Protein AF-A0A815T6S6-F1 (afdb_monomer)

Structure (mmCIF, N/CA/C/O backbone):
data_AF-A0A815T6S6-F1
#
_entry.id   AF-A0A815T6S6-F1
#
loop_
_atom_site.group_PDB
_atom_site.id
_atom_site.type_symbol
_atom_site.label_atom_id
_atom_site.label_alt_id
_atom_site.label_comp_id
_atom_site.label_asym_id
_atom_site.label_entity_id
_atom_site.label_seq_id
_atom_site.pdbx_PDB_ins_code
_atom_site.Cartn_x
_atom_site.Cartn_y
_atom_site.Cartn_z
_atom_site.occupancy
_atom_site.B_iso_or_equiv
_atom_site.auth_seq_id
_atom_site.auth_comp_id
_atom_site.auth_asym_id
_atom_site.auth_atom_id
_atom_site.pdbx_PDB_model_num
ATOM 1 N N . MET A 1 1 ? 13.710 -29.560 -6.727 1.00 37.09 1 MET A N 1
ATOM 2 C CA . MET A 1 1 ? 13.529 -28.114 -6.494 1.00 37.09 1 MET A CA 1
ATOM 3 C C . MET A 1 1 ? 12.248 -27.740 -7.199 1.00 37.09 1 MET A C 1
ATOM 5 O O . MET A 1 1 ? 12.254 -27.702 -8.421 1.00 37.09 1 MET A O 1
ATOM 9 N N . GLU A 1 2 ? 11.148 -27.607 -6.461 1.00 39.38 2 GLU A N 1
ATOM 10 C CA . GLU A 1 2 ? 9.920 -27.049 -7.031 1.00 39.38 2 GLU A CA 1
ATOM 11 C C . GLU A 1 2 ? 10.225 -25.616 -7.450 1.00 39.38 2 GLU A C 1
ATOM 13 O O . GLU A 1 2 ? 10.690 -24.798 -6.655 1.00 39.38 2 GLU A O 1
ATOM 18 N N . GLN A 1 3 ? 10.066 -25.362 -8.741 1.00 42.94 3 GLN A N 1
ATOM 19 C CA . GLN A 1 3 ? 10.109 -24.031 -9.304 1.00 42.94 3 GLN A CA 1
ATOM 20 C C . GLN A 1 3 ? 8.885 -23.325 -8.718 1.00 42.94 3 GLN A C 1
ATOM 22 O O . GLN A 1 3 ? 7.758 -23.657 -9.066 1.00 42.94 3 GLN A O 1
ATOM 27 N N . SER A 1 4 ? 9.092 -22.447 -7.738 1.00 53.00 4 SER A N 1
ATOM 28 C CA . SER A 1 4 ? 8.025 -21.579 -7.252 1.00 53.00 4 SER A CA 1
ATOM 29 C C . SER A 1 4 ? 7.513 -20.793 -8.453 1.00 53.00 4 SER A C 1
ATOM 31 O O . SER A 1 4 ? 8.296 -20.042 -9.044 1.00 53.00 4 SER A O 1
ATOM 33 N N . ASP A 1 5 ? 6.253 -20.993 -8.835 1.00 62.41 5 ASP A N 1
ATOM 34 C CA . ASP A 1 5 ? 5.616 -20.210 -9.889 1.00 62.41 5 ASP A CA 1
ATOM 35 C C . ASP A 1 5 ? 5.722 -18.730 -9.505 1.00 62.41 5 ASP A C 1
ATOM 37 O O . ASP A 1 5 ? 5.085 -18.254 -8.562 1.00 62.41 5 ASP A O 1
ATOM 41 N N . LEU A 1 6 ? 6.616 -18.010 -10.184 1.00 67.44 6 LEU A N 1
ATOM 42 C CA . LEU A 1 6 ? 6.803 -16.583 -9.975 1.00 67.44 6 LEU A CA 1
ATOM 43 C C . LEU A 1 6 ? 5.546 -15.883 -10.486 1.00 67.44 6 LEU A C 1
ATOM 45 O O . LEU A 1 6 ? 5.295 -15.846 -11.690 1.00 67.44 6 LEU A O 1
ATOM 49 N N . LEU A 1 7 ? 4.757 -15.331 -9.566 1.00 69.50 7 LEU A N 1
ATOM 50 C CA . LEU A 1 7 ? 3.627 -14.487 -9.924 1.00 69.50 7 LEU A CA 1
ATOM 51 C C . LEU A 1 7 ? 4.148 -13.187 -10.536 1.00 69.50 7 LEU A C 1
ATOM 53 O O . LEU A 1 7 ? 4.956 -12.481 -9.930 1.00 69.50 7 LEU A O 1
ATOM 57 N N . ILE A 1 8 ? 3.670 -12.861 -11.733 1.00 77.94 8 ILE A N 1
ATOM 58 C CA . ILE A 1 8 ? 3.956 -11.572 -12.367 1.00 77.94 8 ILE A CA 1
ATOM 59 C C . ILE A 1 8 ? 2.940 -10.527 -11.899 1.00 77.94 8 ILE A C 1
ATOM 61 O O . ILE A 1 8 ? 1.781 -10.846 -11.636 1.00 77.94 8 ILE A O 1
ATOM 65 N N . HIS A 1 9 ? 3.367 -9.266 -11.822 1.00 80.31 9 HIS A N 1
ATOM 66 C CA . HIS A 1 9 ? 2.561 -8.134 -11.346 1.00 80.31 9 HIS A CA 1
ATOM 67 C C . HIS A 1 9 ? 1.127 -8.119 -11.910 1.00 80.31 9 HIS A C 1
ATOM 69 O O . HIS A 1 9 ? 0.159 -8.019 -11.160 1.00 80.31 9 HIS A O 1
ATOM 75 N N . ASP A 1 10 ? 0.982 -8.312 -13.223 1.00 81.44 10 ASP A N 1
ATOM 76 C CA . ASP A 1 10 ? -0.317 -8.255 -13.902 1.00 81.44 10 ASP A CA 1
ATOM 77 C C . ASP A 1 10 ? -1.287 -9.355 -13.420 1.00 81.44 10 ASP A C 1
ATOM 79 O O . ASP A 1 10 ? -2.493 -9.120 -13.348 1.00 81.44 10 ASP A O 1
ATOM 83 N N . GLN A 1 11 ? -0.785 -10.531 -13.016 1.00 84.12 11 GLN A N 1
ATOM 84 C CA . GLN A 1 11 ? -1.616 -11.589 -12.424 1.00 84.12 11 GLN A CA 1
ATOM 85 C C . GLN A 1 11 ? -2.140 -11.186 -11.044 1.00 84.12 11 GLN A C 1
ATOM 87 O O . GLN A 1 11 ? -3.293 -11.461 -10.719 1.00 84.12 11 GLN A O 1
ATOM 92 N N . ILE A 1 12 ? -1.308 -10.518 -10.243 1.00 84.75 12 ILE A N 1
ATOM 93 C CA . ILE A 1 12 ? -1.677 -10.049 -8.903 1.00 84.75 12 ILE A CA 1
ATOM 94 C C . ILE A 1 12 ? -2.702 -8.919 -9.000 1.00 84.75 12 ILE A C 1
ATOM 96 O O . ILE A 1 12 ? -3.678 -8.915 -8.258 1.00 84.75 12 ILE A O 1
ATOM 100 N N . VAL A 1 13 ? -2.517 -7.991 -9.938 1.00 83.62 13 VAL A N 1
ATOM 101 C CA . VAL A 1 13 ? -3.477 -6.914 -10.204 1.00 83.62 13 VAL A CA 1
ATOM 102 C C . VAL A 1 13 ? -4.846 -7.469 -10.599 1.00 83.62 13 VAL A C 1
ATOM 104 O O . VAL A 1 13 ? -5.869 -7.026 -10.081 1.00 83.62 13 VAL A O 1
ATOM 107 N N . GLN A 1 14 ? -4.876 -8.445 -11.511 1.00 86.38 14 GLN A N 1
ATOM 108 C CA . GLN A 1 14 ? -6.124 -9.050 -11.983 1.00 86.38 14 GLN A CA 1
ATOM 109 C C . GLN A 1 14 ? -6.778 -9.946 -10.931 1.00 86.38 14 GLN A C 1
ATOM 111 O O . GLN A 1 14 ? -8.002 -10.075 -10.906 1.00 86.38 14 GLN A O 1
ATOM 116 N N . ASN A 1 15 ? -5.973 -10.571 -10.070 1.00 89.62 15 ASN A N 1
ATOM 117 C CA . ASN A 1 15 ? -6.456 -11.429 -9.004 1.00 89.62 15 ASN A CA 1
ATOM 118 C C . ASN A 1 15 ? -5.692 -11.197 -7.683 1.00 89.62 15 ASN A C 1
ATOM 120 O O . ASN A 1 15 ? -4.820 -11.993 -7.311 1.00 89.62 15 ASN A O 1
ATOM 124 N N . PRO A 1 16 ? -6.059 -10.150 -6.918 1.0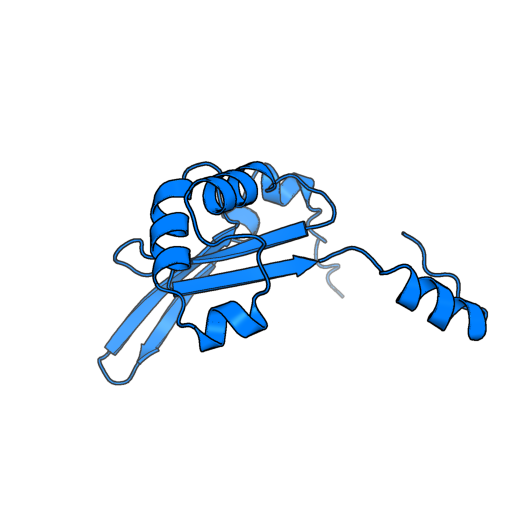0 89.88 16 PRO A N 1
ATOM 125 C CA . PRO A 1 16 ? -5.394 -9.805 -5.659 1.00 89.88 16 PRO A CA 1
ATOM 126 C C . PRO A 1 16 ? -5.434 -10.910 -4.596 1.00 89.88 16 PRO A C 1
ATOM 128 O O . PRO A 1 16 ? -4.618 -10.917 -3.668 1.00 89.88 16 PRO A O 1
ATOM 131 N N . SER A 1 17 ? -6.366 -11.865 -4.707 1.00 91.94 17 SER A N 1
ATOM 132 C CA . SER A 1 17 ? -6.468 -12.968 -3.750 1.00 91.94 17 SER A CA 1
ATOM 133 C C . SER A 1 17 ? -5.287 -13.934 -3.830 1.00 91.94 17 SER A C 1
ATOM 135 O O . SER A 1 17 ? -5.050 -14.646 -2.859 1.00 91.94 17 SER A O 1
ATOM 137 N N . LEU A 1 18 ? -4.530 -13.948 -4.938 1.00 90.88 18 LEU A N 1
ATOM 138 C CA . LEU A 1 18 ? -3.362 -14.821 -5.123 1.00 90.88 18 LEU A CA 1
ATOM 139 C C . LEU A 1 18 ? -2.289 -14.627 -4.048 1.00 90.88 18 LEU A C 1
ATOM 141 O O . LEU A 1 18 ? -1.569 -15.568 -3.729 1.00 90.88 18 LEU A O 1
ATOM 145 N N . ILE A 1 19 ? -2.198 -13.422 -3.483 1.00 91.00 19 ILE A N 1
ATOM 146 C CA . ILE A 1 19 ? -1.233 -13.086 -2.428 1.00 91.00 19 ILE A CA 1
ATOM 147 C C . ILE A 1 19 ? -1.904 -12.474 -1.194 1.00 91.00 19 ILE A C 1
ATOM 149 O O . ILE A 1 19 ? -1.276 -11.773 -0.399 1.00 91.00 19 ILE A O 1
ATOM 153 N N . THR A 1 20 ? -3.209 -12.705 -1.043 1.00 95.44 20 THR A N 1
ATOM 154 C CA . THR A 1 20 ? -3.927 -12.319 0.169 1.00 95.44 20 THR A CA 1
ATOM 155 C C . THR A 1 20 ? -3.689 -13.366 1.250 1.00 95.44 20 THR A C 1
ATOM 157 O O . THR A 1 20 ? -3.977 -14.547 1.069 1.00 95.44 20 THR A O 1
ATOM 160 N N . HIS A 1 21 ? -3.199 -12.924 2.403 1.00 96.12 21 HIS A N 1
ATOM 161 C CA . HIS A 1 21 ? -2.895 -13.775 3.542 1.00 96.12 21 HIS A CA 1
ATOM 162 C C . HIS A 1 21 ? -3.707 -13.361 4.765 1.00 96.12 21 HIS A C 1
ATOM 164 O O . HIS A 1 21 ? -3.753 -12.192 5.145 1.00 96.12 21 HIS A O 1
ATOM 170 N N . HIS A 1 22 ? -4.314 -14.348 5.418 1.00 95.69 22 HIS A N 1
ATOM 171 C CA . HIS A 1 22 ? -4.964 -14.175 6.711 1.00 95.69 22 HIS A CA 1
ATOM 172 C C . HIS A 1 22 ? -3.981 -14.587 7.801 1.00 95.69 22 HIS A C 1
ATOM 174 O O . HIS A 1 22 ? -3.593 -15.751 7.897 1.00 95.69 22 HIS A O 1
ATOM 180 N N . LEU A 1 23 ? -3.565 -13.623 8.610 1.00 94.38 23 LEU A N 1
ATOM 181 C CA . LEU A 1 23 ? -2.596 -13.799 9.678 1.00 94.38 23 LEU A CA 1
ATOM 182 C C . LEU A 1 23 ? -3.323 -13.731 11.016 1.00 94.38 23 LEU A C 1
ATOM 184 O O . LEU A 1 23 ? -4.042 -12.774 11.283 1.00 94.38 23 LEU A O 1
ATOM 188 N N . ASN A 1 24 ? -3.106 -14.725 11.870 1.00 93.88 24 ASN A N 1
ATOM 189 C CA . ASN A 1 24 ? -3.517 -14.656 13.267 1.00 93.88 24 ASN A CA 1
ATOM 190 C C . ASN A 1 24 ? -2.305 -14.227 14.089 1.00 93.88 24 ASN A C 1
ATOM 192 O O . ASN A 1 24 ? -1.337 -14.977 14.209 1.00 93.88 24 ASN A O 1
ATOM 196 N N . ILE A 1 25 ? -2.345 -13.011 14.624 1.00 90.06 25 ILE A N 1
ATOM 197 C CA . ILE A 1 25 ? -1.276 -12.452 15.447 1.00 90.06 25 ILE A CA 1
ATOM 198 C C . ILE A 1 25 ? -1.658 -12.637 16.912 1.00 90.06 25 ILE A C 1
ATOM 200 O O . ILE A 1 25 ? -2.765 -12.296 17.325 1.00 90.06 25 ILE A O 1
ATOM 204 N N . ILE A 1 26 ? -0.737 -13.182 17.703 1.00 90.94 26 ILE A N 1
ATOM 205 C CA . ILE A 1 26 ? -0.905 -13.309 19.150 1.00 90.94 26 ILE A CA 1
ATOM 206 C C . ILE A 1 26 ? -0.402 -12.017 19.795 1.00 90.94 26 ILE A C 1
ATOM 208 O O . ILE A 1 26 ? 0.771 -11.666 19.674 1.00 90.94 26 ILE A O 1
ATOM 212 N N . THR A 1 27 ? -1.295 -11.308 20.475 1.00 84.38 27 THR A N 1
ATOM 213 C CA . THR A 1 27 ? -1.003 -10.113 21.267 1.00 84.38 27 THR A CA 1
ATOM 214 C C . THR A 1 27 ? -1.115 -10.438 22.759 1.00 84.38 27 THR A C 1
ATOM 216 O O . THR A 1 27 ? -1.457 -11.556 23.148 1.00 84.38 27 THR A O 1
ATOM 219 N N . LYS A 1 28 ? -0.817 -9.463 23.627 1.00 87.06 28 LYS A N 1
ATOM 220 C CA . LYS A 1 28 ? -0.996 -9.632 25.079 1.00 87.06 28 LYS A CA 1
ATOM 221 C C . LYS A 1 28 ? -2.466 -9.796 25.480 1.00 87.06 28 LYS A C 1
ATOM 223 O O . LYS A 1 28 ? -2.735 -10.435 26.490 1.00 87.06 28 LYS A O 1
ATOM 228 N N . ASP A 1 29 ? -3.380 -9.252 24.678 1.00 86.94 29 ASP A N 1
ATOM 229 C CA . ASP A 1 29 ? -4.815 -9.193 24.973 1.00 86.94 29 ASP A CA 1
ATOM 230 C C . ASP A 1 29 ? -5.615 -10.301 24.259 1.00 86.94 29 ASP A C 1
ATOM 232 O O . ASP A 1 29 ? -6.834 -10.380 24.402 1.00 86.94 29 ASP A O 1
ATOM 236 N N . GLY A 1 30 ? -4.944 -11.172 23.493 1.00 87.94 30 GLY A N 1
ATOM 237 C CA . GLY A 1 30 ? -5.556 -12.301 22.793 1.00 87.94 30 GLY A CA 1
ATOM 238 C C . GLY A 1 30 ? -5.014 -12.496 21.379 1.00 87.94 30 GLY A C 1
ATOM 239 O O . GLY A 1 30 ? -3.913 -12.069 21.049 1.00 87.94 30 GLY A O 1
ATOM 240 N N . SER A 1 31 ? -5.786 -13.164 20.524 1.00 90.44 31 SER A N 1
ATOM 241 C CA . SER A 1 31 ? -5.472 -13.295 19.098 1.00 90.44 31 SER A CA 1
ATOM 242 C C . SER A 1 31 ? -6.224 -12.248 18.281 1.00 90.44 31 SER A C 1
ATOM 244 O O . SER A 1 31 ? -7.443 -12.136 18.407 1.00 90.44 31 SER A O 1
ATOM 246 N N . GLU A 1 32 ? -5.527 -11.548 17.394 1.00 91.50 32 GLU A N 1
ATOM 247 C CA . GLU A 1 32 ? -6.123 -10.648 16.408 1.00 91.50 32 GLU A CA 1
ATOM 248 C C . GLU A 1 32 ? -5.917 -11.214 15.000 1.00 91.50 32 GLU A C 1
ATOM 250 O O . GLU A 1 32 ? -4.820 -11.652 14.649 1.00 91.50 32 GLU A O 1
ATOM 255 N N . GLN A 1 33 ? -6.971 -11.196 14.184 1.00 95.00 33 GLN A N 1
ATOM 256 C CA . GLN A 1 33 ? -6.868 -11.548 12.773 1.00 95.00 33 GLN A CA 1
ATOM 257 C C . GLN A 1 33 ? -6.559 -10.298 11.945 1.00 95.00 33 GLN A C 1
ATOM 259 O O . GLN A 1 33 ? -7.281 -9.299 11.998 1.00 95.00 33 GLN A O 1
ATOM 264 N N . ILE A 1 34 ? -5.502 -10.389 11.145 1.00 96.56 34 ILE A N 1
ATOM 265 C CA . ILE A 1 34 ? -5.064 -9.378 10.190 1.00 96.56 34 ILE A CA 1
ATOM 266 C C . ILE A 1 34 ? -5.150 -9.959 8.781 1.00 96.56 34 ILE A C 1
ATOM 268 O O . ILE A 1 34 ? -4.718 -11.081 8.527 1.00 96.56 34 ILE A O 1
ATOM 272 N N . ILE A 1 35 ? -5.689 -9.181 7.850 1.00 97.38 35 ILE A N 1
ATOM 273 C CA . ILE A 1 35 ? -5.687 -9.496 6.423 1.00 97.38 35 ILE A CA 1
ATOM 274 C C . ILE A 1 35 ? -4.565 -8.691 5.781 1.00 97.38 35 ILE A C 1
ATOM 276 O O . ILE A 1 35 ? -4.607 -7.461 5.772 1.00 97.38 35 ILE A O 1
ATOM 280 N N . PHE A 1 36 ? -3.566 -9.383 5.253 1.00 97.00 36 PHE A N 1
ATOM 281 C CA . PHE A 1 36 ? -2.493 -8.797 4.467 1.00 97.00 36 PHE A CA 1
ATOM 282 C C . PHE A 1 36 ? -2.796 -9.007 2.986 1.00 97.00 36 PHE A C 1
ATOM 284 O O . PHE A 1 36 ? -2.884 -10.147 2.538 1.00 97.00 36 PHE A O 1
ATOM 291 N N . ARG A 1 37 ? -3.019 -7.928 2.234 1.00 95.88 37 ARG A N 1
ATOM 292 C CA . ARG A 1 37 ? -3.462 -8.009 0.834 1.00 95.88 37 ARG A CA 1
ATOM 293 C C . ARG A 1 37 ? -2.985 -6.821 -0.003 1.00 95.88 37 ARG A C 1
ATOM 295 O O . ARG A 1 37 ? -2.594 -5.810 0.584 1.00 95.88 37 ARG A O 1
ATOM 302 N N . PRO A 1 38 ? -3.066 -6.894 -1.342 1.00 95.19 38 PRO A N 1
ATOM 303 C CA . PRO A 1 38 ? -2.805 -5.740 -2.200 1.00 95.19 38 PRO A CA 1
ATOM 304 C C . PRO A 1 38 ? -3.735 -4.575 -1.860 1.00 95.19 38 PRO A C 1
ATOM 306 O O . PRO A 1 38 ? -4.874 -4.797 -1.433 1.00 95.19 38 PRO A O 1
ATOM 309 N N . LEU A 1 39 ? -3.253 -3.345 -2.039 1.00 95.44 39 LEU A N 1
ATOM 310 C CA . LEU A 1 39 ? -4.103 -2.155 -2.033 1.00 95.44 39 LEU A CA 1
ATOM 311 C C . LEU A 1 39 ? -5.075 -2.231 -3.222 1.00 95.44 39 LEU A C 1
ATOM 313 O O . LEU A 1 39 ? -4.680 -2.639 -4.312 1.00 95.44 39 LEU A O 1
ATOM 317 N N . LEU A 1 40 ? -6.340 -1.869 -3.012 1.00 93.81 40 LEU A N 1
ATOM 318 C CA . LEU A 1 40 ? -7.392 -1.952 -4.028 1.00 93.81 40 LEU A CA 1
ATOM 319 C C . LEU A 1 40 ? -7.927 -0.564 -4.386 1.00 93.81 40 LEU A C 1
ATOM 321 O O . LEU A 1 40 ? -7.870 0.356 -3.573 1.00 93.81 40 LEU A O 1
ATOM 325 N N . TYR A 1 41 ? -8.536 -0.446 -5.570 1.00 93.00 41 TYR A N 1
ATOM 326 C CA . TYR A 1 41 ? -9.196 0.783 -6.030 1.00 93.00 41 TYR A CA 1
ATOM 327 C C . TYR A 1 41 ? -10.209 1.345 -5.017 1.00 93.00 41 TYR A C 1
ATOM 329 O O . TYR A 1 41 ? -10.287 2.555 -4.837 1.00 93.00 41 TYR A O 1
ATOM 337 N N . ASP A 1 42 ? -10.940 0.480 -4.310 1.00 94.38 42 ASP A N 1
ATOM 338 C CA . ASP A 1 42 ? -11.999 0.888 -3.375 1.00 94.38 42 ASP A CA 1
ATOM 339 C C . ASP A 1 42 ? -11.484 1.288 -1.976 1.00 94.38 42 ASP A C 1
ATOM 341 O O . ASP A 1 42 ? -12.266 1.690 -1.110 1.00 94.38 42 ASP A O 1
ATOM 345 N N . ASP A 1 43 ? -10.173 1.208 -1.721 1.00 96.62 43 ASP A N 1
ATOM 346 C CA . ASP A 1 43 ? -9.602 1.487 -0.397 1.00 96.62 43 ASP A CA 1
ATOM 347 C C . ASP A 1 43 ? -9.429 2.978 -0.090 1.00 96.62 43 ASP A C 1
ATOM 349 O O . ASP A 1 43 ? -9.069 3.314 1.039 1.00 96.62 43 ASP A O 1
ATOM 353 N N . VAL A 1 44 ? -9.713 3.878 -1.040 1.00 97.25 44 VAL A N 1
ATOM 354 C CA . VAL A 1 44 ? -9.413 5.323 -0.959 1.00 97.25 44 VAL A CA 1
ATOM 355 C C . VAL A 1 44 ? -9.765 5.931 0.400 1.00 97.25 44 VAL A C 1
ATOM 357 O O . VAL A 1 44 ? -8.931 6.578 1.029 1.00 97.25 44 VAL A O 1
ATOM 360 N N . LEU A 1 45 ? -10.982 5.704 0.901 1.00 97.75 45 LEU A N 1
ATOM 361 C CA . LEU A 1 45 ? -11.435 6.309 2.160 1.00 97.75 45 LEU A CA 1
ATOM 362 C C . LEU A 1 45 ? -10.783 5.691 3.402 1.00 97.75 45 LEU A C 1
ATOM 364 O O . LEU A 1 45 ? -10.597 6.374 4.412 1.00 97.75 45 LEU A O 1
ATOM 368 N N . VAL A 1 46 ? -10.464 4.398 3.361 1.00 97.44 46 VAL A N 1
ATOM 369 C CA . VAL A 1 46 ? -9.779 3.720 4.470 1.00 97.44 46 VAL A CA 1
ATOM 370 C C . VAL A 1 46 ? -8.304 4.120 4.485 1.00 97.44 46 VAL A C 1
ATOM 372 O O . VAL A 1 46 ? -7.749 4.361 5.558 1.00 97.44 46 VAL A O 1
ATOM 375 N N . LEU A 1 47 ? -7.696 4.260 3.306 1.00 97.62 47 LEU A N 1
ATOM 376 C CA . LEU A 1 47 ? -6.330 4.733 3.134 1.00 97.62 47 LEU A CA 1
ATOM 377 C C . LEU A 1 47 ? -6.183 6.194 3.559 1.00 97.62 47 LEU A C 1
ATOM 379 O O . LEU A 1 47 ? -5.253 6.500 4.296 1.00 97.62 47 LEU A O 1
ATOM 383 N N . LEU A 1 48 ? -7.123 7.070 3.192 1.00 97.75 48 LEU A N 1
ATOM 384 C CA . LEU A 1 48 ? -7.137 8.461 3.652 1.00 97.75 48 LEU A CA 1
ATOM 385 C C . LEU A 1 48 ? -7.066 8.536 5.179 1.00 97.75 48 LEU A C 1
ATOM 387 O O . LEU A 1 48 ? -6.166 9.162 5.731 1.00 97.75 48 LEU A O 1
ATOM 391 N N . LYS A 1 49 ? -7.956 7.812 5.870 1.00 97.62 49 LYS A N 1
ATOM 392 C CA . LYS A 1 49 ? -7.959 7.768 7.339 1.00 97.62 49 LYS A CA 1
ATOM 393 C C . LYS A 1 49 ? -6.634 7.264 7.904 1.00 97.62 49 LYS A C 1
ATOM 395 O O . LYS A 1 49 ? -6.225 7.701 8.974 1.00 97.62 49 LYS A O 1
ATOM 400 N N . PHE A 1 50 ? -5.978 6.321 7.238 1.00 97.00 50 PHE A N 1
ATOM 401 C CA . PHE A 1 50 ? -4.668 5.835 7.661 1.00 97.00 50 PHE A CA 1
ATOM 402 C C . PHE A 1 50 ? -3.581 6.909 7.499 1.00 97.00 50 PHE A C 1
ATOM 404 O O . PHE A 1 50 ? -2.845 7.163 8.452 1.00 97.00 50 PHE A O 1
ATOM 411 N N . LEU A 1 51 ? -3.528 7.579 6.343 1.00 96.12 51 LEU A N 1
ATOM 412 C CA . LEU A 1 51 ? -2.561 8.641 6.046 1.00 96.12 51 LEU A CA 1
ATOM 413 C C . LEU A 1 51 ? -2.729 9.858 6.970 1.00 96.12 51 LEU A C 1
ATOM 415 O O . LEU A 1 51 ? -1.742 10.359 7.508 1.00 96.12 51 LEU A O 1
ATOM 419 N N . GLU A 1 52 ? -3.967 10.285 7.233 1.00 95.38 52 GLU A N 1
ATOM 420 C CA . GLU A 1 52 ? -4.278 11.405 8.137 1.00 95.38 52 GLU A CA 1
ATOM 421 C C . GLU A 1 52 ? -3.830 11.145 9.582 1.00 95.38 52 GLU A C 1
ATOM 423 O O . GLU A 1 52 ? -3.517 12.080 10.319 1.00 95.38 52 GLU A O 1
ATOM 428 N N . ASN A 1 53 ? -3.761 9.875 9.990 1.00 95.50 53 ASN A N 1
ATOM 429 C CA . ASN A 1 53 ? -3.318 9.478 11.326 1.00 95.50 53 ASN A CA 1
ATOM 430 C C . ASN A 1 53 ? -1.796 9.297 11.438 1.00 95.50 53 ASN A C 1
ATOM 432 O O . ASN A 1 53 ? -1.301 8.896 12.496 1.00 95.50 53 ASN A O 1
ATOM 436 N N . PHE A 1 54 ? -1.024 9.594 10.387 1.00 93.94 54 PHE A N 1
ATOM 437 C CA . PHE A 1 54 ? 0.430 9.565 10.491 1.00 93.94 54 PHE A CA 1
ATOM 438 C C . PHE A 1 54 ? 0.922 10.597 11.500 1.00 93.94 54 PHE A C 1
ATOM 440 O O . PHE A 1 54 ? 0.616 11.786 11.428 1.00 93.94 54 PHE A O 1
ATOM 447 N N . SER A 1 55 ? 1.775 10.144 12.417 1.00 93.12 55 SER A N 1
ATOM 448 C CA . SER A 1 55 ? 2.519 11.061 13.273 1.00 93.12 55 SER A CA 1
ATOM 449 C C . SER A 1 55 ? 3.448 11.941 12.428 1.00 93.12 55 SER A C 1
ATOM 451 O O . SER A 1 55 ? 3.925 11.519 11.372 1.00 93.12 55 SER A O 1
ATOM 453 N N . LYS A 1 56 ? 3.808 13.130 12.928 1.00 90.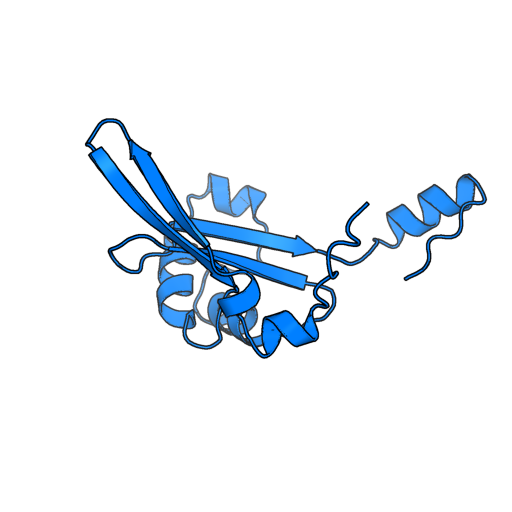12 56 LYS A N 1
ATOM 454 C CA . LYS A 1 56 ? 4.823 13.986 12.280 1.00 90.12 56 LYS A CA 1
ATOM 455 C C . LYS A 1 56 ? 6.142 13.243 12.039 1.00 90.12 56 LYS A C 1
ATOM 457 O O . LYS A 1 56 ? 6.810 13.471 11.035 1.00 90.12 56 LYS A O 1
ATOM 462 N N . THR A 1 57 ? 6.504 12.338 12.949 1.00 93.00 57 THR A N 1
ATOM 463 C CA . THR A 1 57 ? 7.684 11.479 12.809 1.00 93.00 57 THR A CA 1
ATOM 464 C C . THR A 1 57 ? 7.539 10.550 11.609 1.00 93.00 57 THR A C 1
ATOM 466 O O . THR A 1 57 ? 8.432 10.505 10.774 1.00 93.00 57 THR A O 1
ATOM 469 N N . THR A 1 58 ? 6.404 9.863 11.471 1.00 91.56 58 THR A N 1
ATOM 470 C CA . THR A 1 58 ? 6.114 8.992 10.321 1.00 91.56 58 THR A CA 1
ATOM 471 C C . THR A 1 58 ? 6.124 9.779 9.011 1.00 91.56 58 THR A C 1
ATOM 473 O O . THR A 1 58 ? 6.774 9.357 8.060 1.00 91.56 58 THR A O 1
ATOM 476 N N . GLN A 1 59 ? 5.489 10.956 8.974 1.00 90.31 59 GLN A N 1
ATOM 477 C CA . GLN A 1 59 ? 5.455 11.815 7.782 1.00 90.31 59 GLN A CA 1
ATOM 478 C C . GLN A 1 59 ? 6.856 12.261 7.336 1.00 90.31 59 GLN A C 1
ATOM 480 O O . GLN A 1 59 ? 7.133 12.372 6.144 1.00 90.31 59 GLN A O 1
ATOM 485 N N . ARG A 1 60 ? 7.776 12.472 8.286 1.00 87.81 60 ARG A N 1
ATOM 486 C CA . ARG A 1 60 ? 9.173 12.807 7.978 1.00 87.81 60 ARG A CA 1
ATOM 487 C C . ARG A 1 60 ? 9.908 11.677 7.248 1.00 87.81 60 ARG A C 1
ATOM 489 O O . ARG A 1 60 ? 10.814 11.970 6.476 1.00 87.81 60 ARG A O 1
ATOM 496 N N . PHE A 1 61 ? 9.547 10.419 7.504 1.00 88.31 61 PHE A N 1
ATOM 497 C CA . PHE A 1 61 ? 10.207 9.252 6.910 1.00 88.31 61 PHE A CA 1
ATOM 498 C C . PHE A 1 61 ? 9.495 8.704 5.668 1.00 88.31 61 PHE A C 1
ATOM 500 O O . PHE A 1 61 ? 10.170 8.215 4.773 1.00 88.31 61 PHE A O 1
ATOM 507 N N . ALA A 1 62 ? 8.164 8.781 5.599 1.00 83.06 62 ALA A N 1
ATOM 508 C CA . ALA A 1 62 ? 7.390 8.273 4.464 1.00 83.06 62 ALA A CA 1
ATOM 509 C C . ALA A 1 62 ? 7.508 9.159 3.206 1.00 83.06 62 ALA A C 1
ATOM 511 O O . ALA A 1 62 ? 7.361 8.667 2.093 1.00 83.06 62 ALA A O 1
ATOM 512 N N . THR A 1 63 ? 7.810 10.454 3.374 1.00 81.25 63 THR A N 1
ATOM 513 C CA . THR A 1 63 ? 8.109 11.416 2.292 1.00 81.25 63 THR A CA 1
ATOM 514 C C . THR A 1 63 ? 7.126 11.392 1.112 1.00 81.25 63 THR A C 1
ATOM 516 O O . THR A 1 63 ? 7.530 11.509 -0.043 1.00 81.25 63 THR A O 1
ATOM 519 N N . TYR A 1 64 ? 5.828 11.256 1.389 1.00 87.44 64 TYR A N 1
ATOM 520 C CA . TYR A 1 64 ? 4.791 11.435 0.372 1.00 87.44 64 TYR A CA 1
ATOM 521 C C . TYR A 1 64 ? 4.557 12.930 0.093 1.00 87.44 64 TYR A C 1
ATOM 523 O O . TYR A 1 64 ? 4.757 13.746 0.999 1.00 87.44 64 TYR A O 1
ATOM 531 N N . PRO A 1 65 ? 4.122 13.312 -1.126 1.00 83.38 65 PRO A N 1
ATOM 532 C CA . PRO A 1 65 ? 3.848 14.713 -1.466 1.00 83.38 65 PRO A CA 1
ATOM 533 C C . PRO A 1 65 ? 2.771 15.350 -0.577 1.00 83.38 65 PRO A C 1
ATOM 535 O O . PRO A 1 65 ? 2.862 16.529 -0.238 1.00 83.38 65 PRO A O 1
ATOM 538 N N . SER A 1 66 ? 1.770 14.562 -0.181 1.00 92.06 66 SER A N 1
ATOM 539 C CA . SER A 1 66 ? 0.718 14.931 0.767 1.00 92.06 66 SER A CA 1
ATOM 540 C C . SER A 1 66 ? 0.198 13.684 1.501 1.00 92.06 66 SER A C 1
ATOM 542 O O . SER A 1 66 ? 0.641 12.561 1.251 1.00 92.06 66 SER A O 1
ATOM 544 N N . TYR A 1 67 ? -0.733 13.890 2.435 1.00 94.06 67 TYR A N 1
ATOM 545 C CA . TYR A 1 67 ? -1.389 12.843 3.236 1.00 94.06 67 TYR A CA 1
ATOM 546 C C . TYR A 1 67 ? -2.918 12.999 3.198 1.00 94.06 67 TYR A C 1
ATOM 548 O O . TYR A 1 67 ? -3.610 12.684 4.161 1.00 94.06 67 TYR A O 1
ATOM 556 N N . ASP A 1 68 ? -3.422 13.564 2.100 1.00 95.81 68 ASP A N 1
ATOM 557 C CA . ASP A 1 68 ? -4.818 13.944 1.892 1.00 95.81 68 ASP A CA 1
ATOM 558 C C . ASP A 1 68 ? -5.541 12.990 0.925 1.00 95.81 68 ASP A C 1
ATOM 560 O O . ASP A 1 68 ? -5.015 11.952 0.509 1.00 95.81 68 ASP A O 1
ATOM 564 N N . LEU A 1 69 ? -6.785 13.339 0.579 1.00 97.19 69 LEU A N 1
ATOM 565 C CA . LEU A 1 69 ? -7.626 12.543 -0.313 1.00 97.19 69 LEU A CA 1
ATOM 566 C C . LEU A 1 69 ? -6.985 12.354 -1.691 1.00 97.19 69 LEU A C 1
ATOM 568 O O . LEU A 1 69 ? -7.091 11.267 -2.252 1.00 97.19 69 LEU A O 1
ATOM 572 N N . GLN A 1 70 ? -6.302 13.376 -2.211 1.00 96.25 70 GLN A N 1
ATOM 573 C CA . GLN A 1 70 ? -5.658 13.306 -3.518 1.00 96.25 70 GLN A CA 1
ATOM 574 C C . GLN A 1 70 ? -4.532 12.265 -3.514 1.00 96.25 70 GLN A C 1
ATOM 576 O O . GLN A 1 70 ? -4.458 11.440 -4.423 1.00 96.25 70 GLN A O 1
ATOM 581 N N . CYS A 1 71 ? -3.704 12.245 -2.466 1.00 94.69 71 CYS A N 1
ATOM 582 C CA . CYS A 1 71 ? -2.680 11.213 -2.292 1.00 94.69 71 CYS A CA 1
ATOM 583 C C . CYS A 1 71 ? -3.290 9.807 -2.182 1.00 94.69 71 CYS A C 1
ATOM 585 O O . CYS A 1 71 ? -2.836 8.875 -2.847 1.00 94.69 71 CYS A O 1
ATOM 587 N N . ALA A 1 72 ? -4.362 9.650 -1.396 1.00 96.50 72 ALA A N 1
ATOM 588 C CA . ALA A 1 72 ? -5.041 8.363 -1.249 1.00 96.50 72 ALA A CA 1
ATOM 589 C C . ALA A 1 72 ? -5.642 7.853 -2.573 1.00 96.50 72 ALA A C 1
ATOM 591 O O . ALA A 1 72 ? -5.522 6.666 -2.882 1.00 96.50 72 ALA A O 1
ATOM 592 N N . GLN A 1 73 ? -6.260 8.740 -3.362 1.00 95.75 73 GLN A N 1
ATOM 593 C CA . GLN A 1 73 ? -6.773 8.426 -4.700 1.00 95.75 73 GLN A CA 1
ATOM 594 C C . GLN A 1 73 ? -5.648 7.976 -5.622 1.00 95.75 73 GLN A C 1
ATOM 596 O O . GLN A 1 73 ? -5.728 6.886 -6.182 1.00 95.75 73 GLN A O 1
ATOM 601 N N . GLN A 1 74 ? -4.565 8.754 -5.691 1.00 93.62 74 GLN A N 1
ATOM 602 C CA . GLN A 1 74 ? -3.406 8.414 -6.508 1.00 93.62 74 GLN A CA 1
ATOM 603 C C . GLN A 1 74 ? -2.864 7.025 -6.147 1.00 93.62 74 GLN A C 1
ATOM 605 O O . GLN A 1 74 ? -2.644 6.199 -7.024 1.00 93.62 74 GLN A O 1
ATOM 610 N N . PHE A 1 75 ? -2.714 6.712 -4.860 1.00 93.38 75 PHE A N 1
ATOM 611 C CA . PHE A 1 75 ? -2.191 5.409 -4.439 1.00 93.38 75 PHE A CA 1
ATOM 612 C C . PHE A 1 75 ? -3.071 4.243 -4.896 1.00 93.38 75 PHE A C 1
ATOM 614 O O . PHE A 1 75 ? -2.536 3.206 -5.288 1.00 93.38 75 PHE A O 1
ATOM 621 N N . CYS A 1 76 ? -4.394 4.412 -4.841 1.00 93.12 76 CYS A N 1
ATOM 622 C CA . CYS A 1 76 ? -5.355 3.393 -5.262 1.00 93.12 76 CYS A CA 1
ATOM 623 C C . CYS A 1 76 ? -5.485 3.308 -6.793 1.00 93.12 76 CYS A C 1
ATOM 625 O O . CYS A 1 76 ? -5.787 2.241 -7.316 1.00 93.12 76 CYS A O 1
ATOM 627 N N . GLU A 1 77 ? -5.231 4.398 -7.522 1.00 90.88 77 GLU A N 1
ATOM 628 C CA . GLU A 1 77 ? -5.231 4.423 -8.990 1.00 90.88 77 GLU A CA 1
ATOM 629 C C . GLU A 1 77 ? -3.963 3.800 -9.590 1.00 90.88 77 GLU A C 1
ATOM 631 O O . GLU A 1 77 ? -4.008 3.123 -10.620 1.00 90.88 77 GLU A O 1
ATOM 636 N N . GLU A 1 78 ? -2.830 3.989 -8.915 1.00 88.12 78 GLU A N 1
ATOM 637 C CA . GLU A 1 78 ? -1.510 3.524 -9.338 1.00 88.12 78 GLU A CA 1
ATOM 638 C C . GLU A 1 78 ? -1.237 2.045 -9.043 1.00 88.12 78 GLU A C 1
ATOM 640 O O . GLU A 1 78 ? -0.119 1.584 -9.261 1.00 88.12 78 GLU A O 1
ATOM 645 N N . ILE A 1 79 ? -2.226 1.266 -8.594 1.00 83.12 79 ILE A N 1
ATOM 646 C CA . ILE A 1 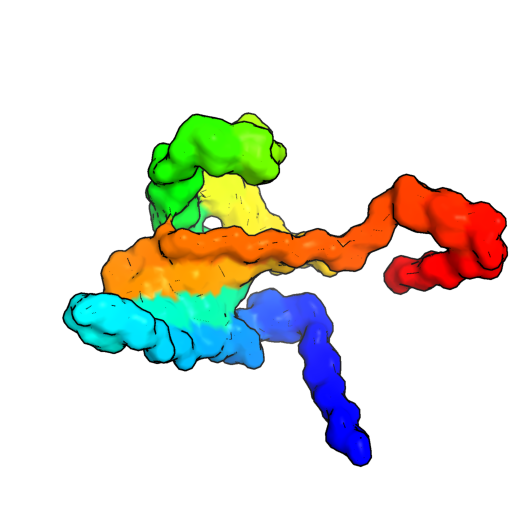79 ? -2.027 -0.162 -8.284 1.00 83.12 79 ILE A CA 1
ATOM 647 C C . ILE A 1 79 ? -1.583 -0.993 -9.500 1.00 83.12 79 ILE A C 1
ATOM 649 O O . ILE A 1 79 ? -1.085 -2.100 -9.333 1.00 83.12 79 ILE A O 1
ATOM 653 N N . ASN A 1 80 ? -1.739 -0.449 -10.712 1.00 76.31 80 ASN A N 1
ATOM 654 C CA . ASN A 1 80 ? -1.321 -1.072 -11.967 1.00 76.31 80 ASN A CA 1
ATOM 655 C C . ASN A 1 80 ? 0.059 -0.598 -12.462 1.00 76.31 80 ASN A C 1
ATOM 657 O O . ASN A 1 80 ? 0.476 -0.989 -13.556 1.00 76.31 80 ASN A O 1
ATOM 661 N N . GLN A 1 81 ? 0.760 0.267 -11.722 1.00 79.25 81 GLN A N 1
ATOM 662 C CA . GLN A 1 81 ? 2.101 0.707 -12.106 1.00 79.25 81 GLN A CA 1
ATOM 663 C C . GLN A 1 81 ? 3.093 -0.452 -11.966 1.00 79.25 81 GLN A C 1
ATOM 665 O O . GLN A 1 81 ? 3.357 -0.940 -10.877 1.00 79.25 81 GLN A O 1
ATOM 670 N N . LYS A 1 82 ? 3.678 -0.886 -13.087 1.00 71.12 82 LYS A N 1
ATOM 671 C CA . LYS A 1 82 ? 4.525 -2.093 -13.148 1.00 71.12 82 LYS A CA 1
ATOM 672 C C . LYS A 1 82 ? 5.758 -2.055 -12.246 1.00 71.12 82 LYS A C 1
ATOM 674 O O . LYS A 1 82 ? 6.332 -3.099 -11.954 1.00 71.12 82 LYS A O 1
ATOM 679 N N . ASP A 1 83 ? 6.190 -0.868 -11.849 1.00 78.00 83 ASP A N 1
ATOM 680 C CA . ASP A 1 83 ? 7.382 -0.641 -11.046 1.00 78.00 83 ASP A CA 1
ATOM 681 C C . ASP A 1 83 ? 7.083 -0.380 -9.565 1.00 78.00 83 ASP A C 1
ATOM 683 O O . ASP A 1 83 ? 8.022 -0.282 -8.767 1.00 78.00 83 ASP A O 1
ATOM 687 N N . LYS A 1 84 ? 5.803 -0.312 -9.179 1.00 83.50 84 LYS A N 1
ATOM 688 C CA . LYS A 1 84 ? 5.375 -0.061 -7.805 1.00 83.50 84 LYS A CA 1
ATOM 689 C C . LYS A 1 84 ? 4.222 -0.951 -7.405 1.00 83.50 84 LYS A C 1
ATOM 691 O O . LYS A 1 84 ? 3.167 -0.963 -8.019 1.00 83.50 84 LYS A O 1
ATOM 696 N N . PHE A 1 85 ? 4.400 -1.626 -6.283 1.00 87.69 85 PHE A N 1
ATOM 697 C CA . PHE A 1 85 ? 3.394 -2.517 -5.747 1.00 87.69 85 PHE A CA 1
ATOM 698 C C . PHE A 1 85 ? 3.120 -2.188 -4.281 1.00 87.69 85 PHE A C 1
ATOM 700 O O . PHE A 1 85 ? 4.052 -2.028 -3.494 1.00 87.69 85 PHE A O 1
ATOM 707 N N . ARG A 1 86 ? 1.846 -2.053 -3.898 1.00 92.50 86 ARG A N 1
ATOM 708 C CA . ARG A 1 86 ? 1.449 -1.657 -2.538 1.00 92.50 86 ARG A CA 1
ATOM 709 C C . ARG A 1 86 ? 0.610 -2.737 -1.875 1.00 92.50 86 ARG A C 1
ATOM 711 O O . ARG A 1 86 ? -0.381 -3.196 -2.435 1.00 92.50 86 ARG A O 1
ATOM 718 N N . MET A 1 87 ? 0.987 -3.095 -0.654 1.00 95.12 87 MET A N 1
ATOM 719 C CA . MET A 1 87 ? 0.251 -4.021 0.202 1.00 95.12 87 MET A CA 1
ATOM 720 C C . MET A 1 87 ? -0.218 -3.304 1.461 1.00 95.12 87 MET A C 1
ATOM 722 O O . MET A 1 87 ? 0.473 -2.438 1.994 1.00 95.12 87 MET A O 1
ATOM 726 N N . VAL A 1 88 ? -1.367 -3.709 1.980 1.00 97.50 88 VAL A N 1
ATOM 727 C CA . VAL A 1 88 ? -1.933 -3.207 3.229 1.00 97.50 88 VAL A CA 1
ATOM 728 C C . VAL A 1 88 ? -2.152 -4.347 4.212 1.00 97.50 88 VAL A C 1
ATOM 730 O O . VAL A 1 88 ? -2.517 -5.459 3.829 1.00 97.50 88 VAL A O 1
ATOM 733 N N . ALA A 1 89 ? -1.954 -4.058 5.495 1.00 97.44 89 ALA A N 1
ATOM 734 C CA . ALA A 1 89 ? -2.425 -4.899 6.586 1.00 97.44 89 ALA A CA 1
ATOM 735 C C . ALA A 1 89 ? -3.684 -4.270 7.181 1.00 97.44 89 ALA A C 1
ATOM 737 O O . ALA A 1 89 ? -3.667 -3.105 7.583 1.00 97.44 89 ALA A O 1
ATOM 738 N N . ILE A 1 90 ? -4.770 -5.036 7.225 1.00 97.50 90 ILE A N 1
ATOM 739 C CA . ILE A 1 90 ? -6.089 -4.582 7.661 1.00 97.50 90 ILE A CA 1
ATOM 740 C C . ILE A 1 90 ? -6.547 -5.423 8.844 1.00 97.50 90 ILE A C 1
ATOM 742 O O . ILE A 1 90 ? -6.497 -6.650 8.789 1.00 97.50 90 ILE A O 1
ATOM 746 N N . ASN A 1 91 ? -7.025 -4.773 9.901 1.00 94.88 91 ASN A N 1
ATOM 747 C CA . ASN A 1 91 ? -7.580 -5.474 11.056 1.00 94.88 91 ASN A CA 1
ATOM 748 C C . ASN A 1 91 ? -9.077 -5.793 10.914 1.00 94.88 91 ASN A C 1
ATOM 750 O O . ASN A 1 91 ? -9.746 -5.371 9.970 1.00 94.88 91 ASN A O 1
ATOM 754 N N . MET A 1 92 ? -9.636 -6.486 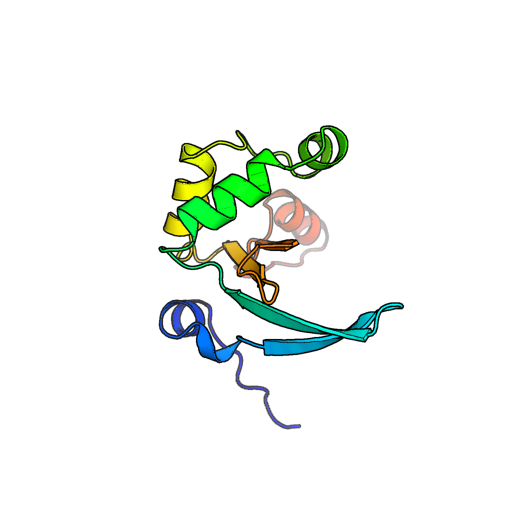11.908 1.00 91.19 92 MET A N 1
ATOM 755 C CA . MET A 1 92 ? -11.054 -6.879 11.943 1.00 91.19 92 MET A CA 1
ATOM 756 C C . MET A 1 92 ? -12.044 -5.707 11.864 1.00 91.19 92 MET A C 1
ATOM 758 O O . MET A 1 92 ? -13.170 -5.876 11.401 1.00 91.19 92 MET A O 1
ATOM 762 N N . ASN A 1 93 ? -11.617 -4.500 12.243 1.00 92.94 93 ASN A N 1
ATOM 763 C CA . ASN A 1 93 ? -12.417 -3.278 12.132 1.00 92.94 93 ASN A CA 1
ATOM 764 C C . ASN A 1 93 ? -12.317 -2.616 10.748 1.00 92.94 93 ASN A C 1
ATOM 766 O O . ASN A 1 93 ? -12.743 -1.472 10.585 1.00 92.94 93 ASN A O 1
ATOM 770 N N . ARG A 1 94 ? -11.727 -3.308 9.764 1.00 93.75 94 ARG A N 1
ATOM 771 C CA . ARG A 1 94 ? -11.458 -2.808 8.408 1.00 93.75 94 ARG A CA 1
ATOM 772 C C . ARG A 1 94 ? -10.606 -1.538 8.388 1.00 93.75 94 ARG A C 1
ATOM 774 O O . ARG A 1 94 ? -10.752 -0.708 7.496 1.00 93.75 94 ARG A O 1
ATOM 781 N N . LYS A 1 95 ? -9.722 -1.367 9.374 1.00 96.19 95 LYS A N 1
ATOM 782 C CA . LYS A 1 95 ? -8.749 -0.271 9.393 1.00 96.19 95 LYS A CA 1
ATOM 783 C C . LYS A 1 95 ? -7.427 -0.767 8.837 1.00 96.19 95 LYS A C 1
ATOM 785 O O . LYS A 1 95 ? -6.950 -1.818 9.263 1.00 96.19 95 LYS A O 1
ATOM 790 N N . ILE A 1 96 ? -6.827 0.009 7.939 1.00 97.62 96 ILE A N 1
ATOM 791 C CA . ILE A 1 96 ? -5.425 -0.183 7.570 1.00 97.62 96 ILE A CA 1
ATOM 792 C C . ILE A 1 96 ? -4.578 0.164 8.797 1.00 97.62 96 ILE A C 1
ATOM 794 O O . ILE A 1 96 ? -4.746 1.227 9.395 1.00 97.62 96 ILE A O 1
ATOM 798 N N . ILE A 1 97 ? -3.704 -0.759 9.184 1.00 95.56 97 ILE A N 1
ATOM 799 C CA . ILE A 1 97 ? -2.767 -0.603 10.305 1.00 95.56 97 ILE A CA 1
ATOM 800 C C . ILE A 1 97 ? -1.311 -0.539 9.834 1.00 95.56 97 ILE A C 1
ATOM 802 O O . ILE A 1 97 ? -0.448 -0.083 10.579 1.00 95.56 97 ILE A O 1
ATOM 806 N N . ALA A 1 98 ? -1.041 -0.961 8.598 1.00 95.31 98 ALA A N 1
ATOM 807 C CA . ALA A 1 98 ? 0.254 -0.820 7.952 1.00 95.31 98 ALA A CA 1
ATOM 808 C C . ALA A 1 98 ? 0.095 -0.752 6.428 1.00 95.31 98 ALA A C 1
ATOM 810 O O . ALA A 1 98 ? -0.799 -1.385 5.861 1.00 95.31 98 ALA A O 1
ATOM 811 N N . LEU A 1 99 ? 1.006 -0.019 5.790 1.00 95.19 99 LEU A N 1
ATOM 812 C CA . LEU A 1 99 ? 1.164 0.089 4.343 1.00 95.19 99 LEU A CA 1
ATOM 813 C C . LEU A 1 99 ? 2.603 -0.298 3.997 1.00 95.19 99 LEU A C 1
ATOM 815 O O . LEU A 1 99 ? 3.543 0.180 4.631 1.00 95.19 99 LEU A O 1
ATOM 819 N N . PHE A 1 100 ? 2.760 -1.149 2.993 1.00 93.00 100 PHE A N 1
ATOM 820 C CA . PHE A 1 100 ? 4.040 -1.615 2.480 1.00 93.00 100 PHE A CA 1
ATOM 821 C C . PHE A 1 100 ? 4.129 -1.228 1.011 1.00 93.00 100 PHE A C 1
ATOM 823 O O . PHE A 1 100 ? 3.222 -1.539 0.241 1.00 93.00 100 PHE A O 1
ATOM 830 N N . GLU A 1 101 ? 5.213 -0.563 0.626 1.00 90.44 101 GLU A N 1
ATOM 831 C CA . GLU A 1 101 ? 5.481 -0.197 -0.762 1.00 90.44 101 GLU A CA 1
ATOM 832 C C . GLU A 1 101 ? 6.723 -0.941 -1.251 1.00 90.44 101 GLU A C 1
ATOM 834 O O . GLU A 1 101 ? 7.797 -0.856 -0.655 1.00 90.44 101 GLU A O 1
ATOM 839 N N . PHE A 1 102 ? 6.560 -1.674 -2.345 1.00 86.69 102 PHE A N 1
ATOM 840 C CA . PHE A 1 102 ? 7.618 -2.369 -3.054 1.00 86.69 102 PHE A CA 1
ATOM 841 C C . PHE A 1 102 ? 7.917 -1.589 -4.329 1.00 86.69 102 PHE A C 1
ATOM 843 O O . PHE A 1 102 ? 7.093 -1.536 -5.240 1.00 86.69 102 PHE A O 1
ATOM 850 N N . ASN A 1 103 ? 9.100 -0.984 -4.387 1.00 84.19 103 ASN A N 1
ATOM 851 C CA . ASN A 1 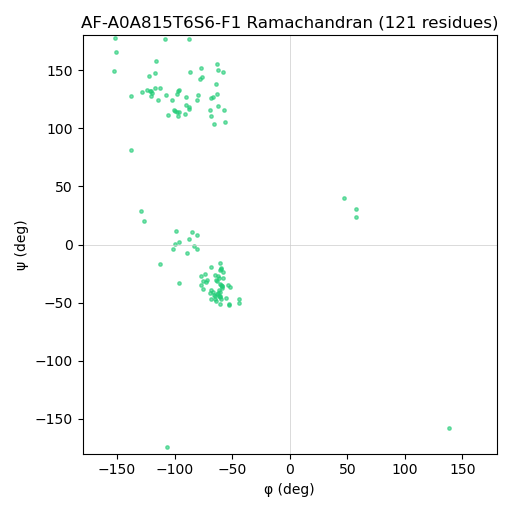103 ? 9.625 -0.383 -5.606 1.00 84.19 103 ASN A CA 1
ATOM 852 C C . ASN A 1 103 ? 10.437 -1.457 -6.335 1.00 84.19 103 ASN A C 1
ATOM 854 O O . ASN A 1 103 ? 11.466 -1.905 -5.833 1.00 84.19 103 ASN A O 1
ATOM 858 N N . LEU A 1 104 ? 9.939 -1.899 -7.488 1.00 80.94 104 LEU A N 1
ATOM 859 C CA . LEU A 1 104 ? 10.554 -2.947 -8.306 1.00 80.94 104 LEU A CA 1
ATOM 860 C C . LEU A 1 104 ? 11.564 -2.377 -9.314 1.00 80.94 104 LEU A C 1
ATOM 862 O O . LEU A 1 104 ? 12.273 -3.135 -9.970 1.00 80.94 104 LEU A O 1
ATOM 866 N N . ASN A 1 105 ? 11.644 -1.049 -9.438 1.00 80.25 105 ASN A N 1
ATOM 867 C CA . ASN A 1 105 ? 12.595 -0.395 -10.328 1.00 80.25 105 ASN A CA 1
ATOM 868 C C . ASN A 1 105 ? 14.018 -0.398 -9.756 1.00 80.25 105 ASN A C 1
ATOM 870 O O . ASN A 1 105 ? 14.233 -0.170 -8.564 1.00 80.25 105 ASN A O 1
ATOM 874 N N . ILE A 1 106 ? 15.000 -0.547 -10.640 1.00 80.50 106 ILE A N 1
ATOM 875 C CA . ILE A 1 106 ? 16.411 -0.337 -10.318 1.00 80.50 106 ILE A CA 1
ATOM 876 C C . ILE A 1 106 ? 16.732 1.131 -10.590 1.00 80.50 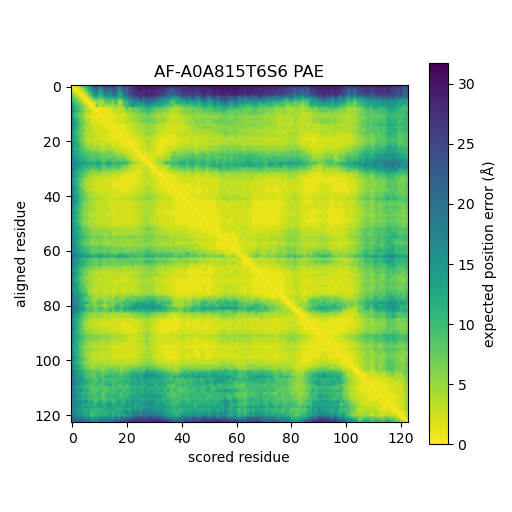106 ILE A C 1
ATOM 878 O O . ILE A 1 106 ? 16.606 1.598 -11.725 1.00 80.50 106 ILE A O 1
ATOM 882 N N . SER A 1 107 ? 17.172 1.860 -9.563 1.00 82.62 107 SER A N 1
ATOM 883 C CA . SER A 1 107 ? 17.499 3.279 -9.710 1.00 82.62 107 SER A CA 1
ATOM 884 C C . SER A 1 107 ? 18.654 3.499 -10.698 1.00 82.62 107 SER A C 1
ATOM 886 O O . SER A 1 107 ? 19.564 2.676 -10.810 1.00 82.62 107 SER A O 1
ATOM 888 N N . ASP A 1 108 ? 18.678 4.642 -11.387 1.00 82.81 108 ASP A N 1
ATOM 889 C CA . ASP A 1 108 ? 19.793 4.984 -12.286 1.00 82.81 108 ASP A CA 1
ATOM 890 C C . ASP A 1 108 ? 21.133 5.086 -11.546 1.00 82.81 108 ASP A C 1
ATOM 892 O O . ASP A 1 108 ? 22.194 4.830 -12.117 1.00 82.81 108 ASP A O 1
ATOM 896 N N . LEU A 1 109 ? 21.095 5.450 -10.261 1.00 85.25 109 LEU A N 1
ATOM 897 C CA . LEU A 1 109 ? 22.276 5.470 -9.407 1.00 85.25 109 LEU A CA 1
ATOM 898 C C . LEU A 1 109 ? 22.804 4.052 -9.168 1.00 85.25 109 LEU A C 1
ATOM 900 O O . LEU A 1 109 ? 24.012 3.832 -9.246 1.00 85.25 109 LEU A O 1
ATOM 904 N N . ASP A 1 110 ? 21.910 3.088 -8.950 1.00 86.19 110 ASP A N 1
ATOM 905 C CA . ASP A 1 110 ? 22.285 1.682 -8.857 1.00 86.19 110 ASP A CA 1
ATOM 906 C C . ASP A 1 110 ? 22.832 1.171 -10.185 1.00 86.19 110 ASP A C 1
ATOM 908 O O . ASP A 1 110 ? 23.917 0.596 -10.198 1.00 86.19 110 ASP A O 1
ATOM 912 N N . LYS A 1 111 ? 22.169 1.457 -11.310 1.00 88.12 111 LYS A N 1
ATOM 913 C CA . LYS A 1 111 ? 22.669 1.082 -12.644 1.00 88.12 111 LYS A CA 1
ATOM 914 C C . LYS A 1 111 ? 24.101 1.574 -12.861 1.00 88.12 111 LYS A C 1
ATOM 916 O O . LYS A 1 111 ? 24.984 0.767 -13.136 1.00 88.12 111 LYS A O 1
ATOM 921 N N . LYS A 1 112 ? 24.362 2.862 -12.610 1.00 88.56 112 LYS A N 1
ATOM 922 C CA . LYS A 1 112 ? 25.708 3.455 -12.710 1.00 88.56 112 LYS A CA 1
ATOM 923 C C . LYS A 1 112 ? 26.712 2.810 -11.758 1.00 88.56 112 LYS A C 1
ATOM 925 O O . LYS A 1 112 ? 27.859 2.585 -12.136 1.00 88.56 112 LYS A O 1
ATOM 930 N N . ARG A 1 113 ? 26.302 2.509 -10.523 1.00 90.12 113 ARG A N 1
ATOM 931 C CA . ARG A 1 113 ? 27.157 1.834 -9.537 1.00 90.12 113 ARG A CA 1
ATOM 932 C C . ARG A 1 113 ? 27.591 0.455 -10.030 1.00 90.12 113 ARG A C 1
A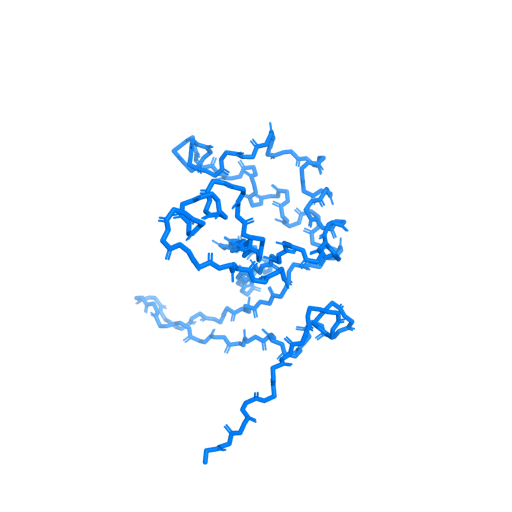TOM 934 O O . ARG A 1 113 ? 28.762 0.125 -9.903 1.00 90.12 113 ARG A O 1
ATOM 941 N N . TYR A 1 114 ? 26.686 -0.338 -10.599 1.00 91.06 114 TYR A N 1
ATOM 942 C CA . TYR A 1 114 ? 27.014 -1.678 -11.104 1.00 91.06 114 TYR A CA 1
ATOM 943 C C . TYR A 1 114 ? 27.785 -1.648 -12.432 1.00 91.06 114 TYR A C 1
ATOM 945 O O . TYR A 1 114 ? 28.673 -2.478 -12.638 1.00 91.06 114 TYR A O 1
ATOM 953 N N . GLU A 1 115 ? 27.551 -0.642 -13.279 1.00 92.00 115 GLU A N 1
ATOM 954 C CA . GLU A 1 115 ? 28.354 -0.404 -14.485 1.00 92.00 115 GLU A CA 1
ATOM 955 C C . GLU A 1 115 ? 29.841 -0.177 -14.167 1.00 92.00 115 GLU A C 1
ATOM 957 O O . GLU A 1 115 ? 30.692 -0.672 -14.904 1.00 92.00 115 GLU A O 1
ATOM 962 N N . GLN A 1 116 ? 30.180 0.477 -13.045 1.00 93.50 116 GLN A N 1
ATOM 963 C CA . GLN A 1 116 ? 31.577 0.632 -12.593 1.00 93.50 116 GLN A CA 1
ATOM 964 C C . GLN A 1 116 ? 32.279 -0.710 -12.323 1.00 93.50 116 GLN A C 1
ATOM 966 O O . GLN A 1 116 ? 33.506 -0.785 -12.376 1.00 93.50 116 GLN A O 1
ATOM 971 N N . TYR A 1 117 ? 31.513 -1.772 -12.072 1.00 94.00 117 TYR A N 1
ATOM 972 C CA . TYR A 1 117 ? 32.009 -3.138 -11.899 1.00 94.00 117 TYR A CA 1
ATOM 973 C C . TYR A 1 117 ? 31.868 -3.992 -13.170 1.00 94.00 117 TYR A C 1
ATOM 975 O O . TYR A 1 117 ? 32.042 -5.206 -13.108 1.00 94.00 117 TYR A O 1
ATOM 983 N N . ASN A 1 118 ? 31.554 -3.388 -14.324 1.00 91.38 118 ASN A N 1
ATOM 984 C CA . ASN A 1 118 ? 31.229 -4.075 -15.580 1.00 91.38 118 ASN A CA 1
ATOM 985 C C . ASN A 1 118 ? 30.035 -5.048 -15.475 1.00 91.38 118 ASN A C 1
ATOM 987 O O . ASN A 1 118 ? 29.910 -5.971 -16.281 1.00 91.38 118 ASN A O 1
ATOM 991 N N . ILE A 1 119 ? 29.138 -4.838 -14.505 1.00 90.75 119 ILE A N 1
ATOM 992 C CA . ILE A 1 119 ? 27.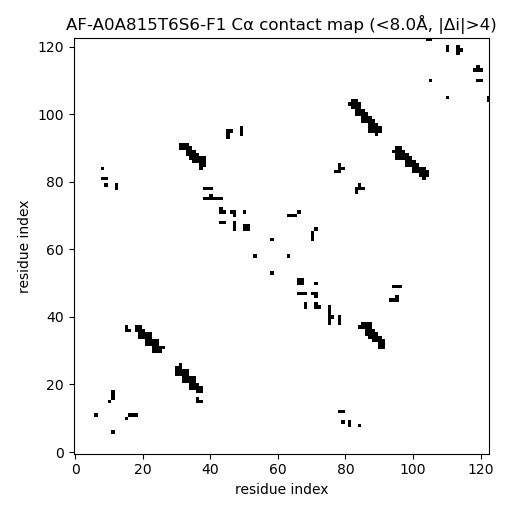906 -5.614 -14.351 1.00 90.75 119 ILE A CA 1
ATOM 993 C C . ILE A 1 119 ? 26.764 -4.819 -14.986 1.00 90.75 119 ILE A C 1
ATOM 995 O O . ILE A 1 119 ? 26.391 -3.753 -14.501 1.00 90.75 119 ILE A O 1
ATOM 999 N N . LYS A 1 120 ? 26.185 -5.349 -16.067 1.00 85.06 120 LYS A N 1
ATOM 1000 C CA . LYS A 1 120 ? 24.963 -4.796 -16.664 1.00 85.06 120 LYS A CA 1
ATOM 1001 C C . LYS A 1 120 ? 23.748 -5.403 -15.980 1.00 85.06 120 LYS A C 1
ATOM 1003 O O . LYS A 1 120 ? 23.531 -6.609 -16.061 1.00 85.06 120 LYS A O 1
ATOM 1008 N N . LEU A 1 121 ? 22.969 -4.561 -15.314 1.00 80.12 121 LEU A N 1
ATOM 1009 C CA . LEU A 1 121 ? 21.675 -4.954 -14.773 1.00 80.12 121 LEU A CA 1
ATOM 1010 C C . LEU A 1 121 ? 20.647 -4.940 -15.910 1.00 80.12 121 LEU A C 1
ATOM 1012 O O . LEU A 1 121 ? 20.548 -3.953 -16.639 1.00 80.12 121 LEU A O 1
ATOM 1016 N N . ASN A 1 122 ? 19.908 -6.036 -16.070 1.00 67.00 122 ASN A N 1
ATOM 1017 C CA . ASN A 1 122 ? 18.750 -6.067 -16.959 1.00 67.00 122 ASN A CA 1
ATOM 1018 C C . ASN A 1 122 ? 17.577 -5.374 -16.255 1.00 67.00 122 ASN A C 1
ATOM 1020 O O . ASN A 1 122 ? 17.439 -5.501 -15.037 1.00 67.00 122 ASN A O 1
ATOM 1024 N N . ASN A 1 123 ? 16.779 -4.632 -17.023 1.00 57.47 123 ASN A N 1
ATOM 1025 C CA . ASN A 1 123 ? 15.490 -4.123 -16.550 1.00 57.47 123 ASN A CA 1
ATOM 1026 C C . ASN A 1 123 ? 14.498 -5.272 -16.365 1.00 57.47 123 ASN A C 1
ATOM 1028 O O . ASN A 1 123 ? 14.535 -6.206 -17.202 1.00 57.47 123 ASN A O 1
#

Secondary structure (DSSP, 8-state):
--------HHHHHH-GGGG-EEEEEEETTEEEEEEEEE--GGGHHHHHHHHHT--HHHHHHH--S-SSHHHHHHHHHGGG-TTEEEEEEEETTS-EEEEEEEE-SPPHHHHHHHHTTT-PPP-

Solvent-accessible surface area (backbone atoms only — not comparable to full-atom values): 7358 Å² total; per-residue (Å²): 130,84,79,73,83,79,82,50,70,69,58,42,64,79,38,45,69,82,68,47,43,82,42,79,44,81,55,98,92,45,77,47,58,32,42,35,28,58,60,43,68,86,40,30,70,46,45,22,59,42,44,62,66,52,49,74,70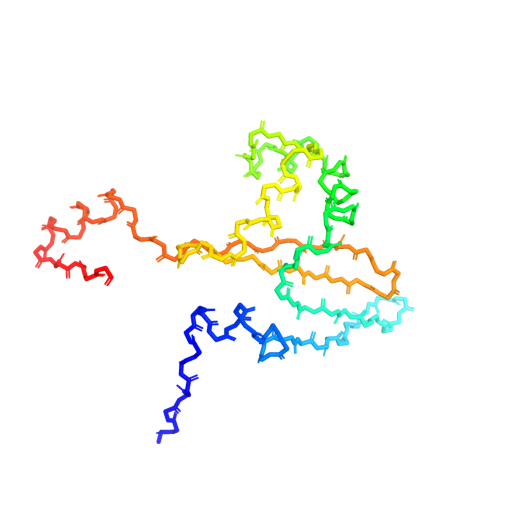,52,51,69,72,68,66,58,98,58,53,42,64,68,46,22,44,50,59,26,68,45,50,76,41,92,47,40,46,49,36,31,33,28,38,85,85,67,42,54,80,45,80,45,79,46,72,70,62,83,50,70,67,53,50,54,57,35,46,78,73,75,41,84,80,80,132

Foldseek 3Di:
DPPPPDDALVNCLVPFVVPWDWDFDQDPVGTWIKIKTWQAQPCLVLQLVVLVPDDPVRCVVVVDPDSHSVSSNVRNVCCSPRQKTKIFIATPVRHTPDIDIHGNDDDPVNQVVVVVVVDHDDD

Organism: NCBI:txid433720

Mean predicted aligned error: 6.64 Å

Nearest PDB structures (foldseek):
  3tth-assembly14_I  TM=5.176E-01  e=3.499E-01  Coxiella burnetii
  2c39-assembly4_W  TM=5.205E-01  e=5.362E-01  Saccharolobus solfataricus
  2c39-assembly4_U  TM=5.202E-01  e=7.272E-01  Saccharolobus solfataricus
  2c38-assembly1_E  TM=5.162E-01  e=9.281E-01  Saccharolobus solfataricus
  8r1o-assembly1_D  TM=4.630E-01  e=1.707E+00  Thermochaetoides thermophila DSM 1495

Radius of gyration: 17.42 Å; Cα contacts (8 Å, |Δi|>4): 156; chains: 1; bounding box: 44×43×42 Å

Sequence (123 aa):
MEQSDLLIHDQIVQNPSLITHHLNIITKDGSEQIIFRPLLYDDVLVLLKFLENFSKTTQRFATYPSYDLQCAQQFCEEINQKDKFRMVAINMNRKIIALFEFNLNISDLDKKRYEQYNIKLNN

pLDDT: mean 88.02, std 11.28, range [37.09, 97.75]